Protein AF-A0A2G8SYB7-F1 (afdb_monomer)

Radius of gyration: 15.11 Å; Cα contacts (8 Å, |Δi|>4): 162; chains: 1; bounding box: 39×28×42 Å

Foldseek 3Di:
DDDPDPPPPDPFDDALVVQLVVQLVVLVCCCPPVHLCLQQQKKWWQFPVRDIDIDSHDDDDDPRTQDMDRSVVFPLSVVSNDPVPPDPPCPPVSSVSSSVSSVSNSVRRCVRHPVNVPGHNDGD

Solvent-accessible surface area (backbone atoms only — not comparable to full-atom values): 7239 Å² total; per-residue (Å²): 141,85,84,94,79,84,79,86,71,69,94,62,65,80,18,48,44,56,48,31,54,50,42,27,53,51,48,49,46,35,49,77,78,68,32,42,70,49,47,39,52,11,17,42,36,27,32,79,83,65,51,77,45,80,36,77,42,79,75,72,95,51,95,60,56,52,30,73,46,48,38,71,77,42,76,71,40,51,73,51,67,47,81,79,70,69,65,98,74,48,73,61,59,55,48,54,47,34,51,52,34,16,52,49,51,48,52,56,38,40,74,62,14,70,75,58,55,71,37,45,66,57,71,118

Secondary structure (DSSP, 8-state):
---SS------PPP-HHHHHHHHHHHHHHIIIII-HHHHHT-EEEEETT--EEEESS-----TTEEEEEEGGG-GGGGGGTSTT---TT-HHHHHHHHHHHHHHHHHHHHHH-HHHHTS-SS--

Structure (mmCIF, N/CA/C/O backbone):
data_AF-A0A2G8SYB7-F1
#
_entry.id   AF-A0A2G8SYB7-F1
#
loop_
_atom_site.group_PDB
_atom_site.id
_atom_site.type_symbol
_atom_site.label_atom_id
_atom_site.label_alt_id
_atom_site.label_comp_id
_atom_site.label_asym_id
_atom_site.label_entity_id
_atom_site.label_seq_id
_atom_site.pdbx_PDB_ins_code
_atom_site.Cartn_x
_atom_site.Cartn_y
_atom_site.Cartn_z
_atom_site.occupancy
_atom_site.B_iso_or_equiv
_atom_site.auth_seq_id
_atom_site.auth_comp_id
_atom_site.auth_asym_id
_atom_site.auth_atom_id
_atom_site.pdbx_PDB_model_num
ATOM 1 N N . MET A 1 1 ? 25.687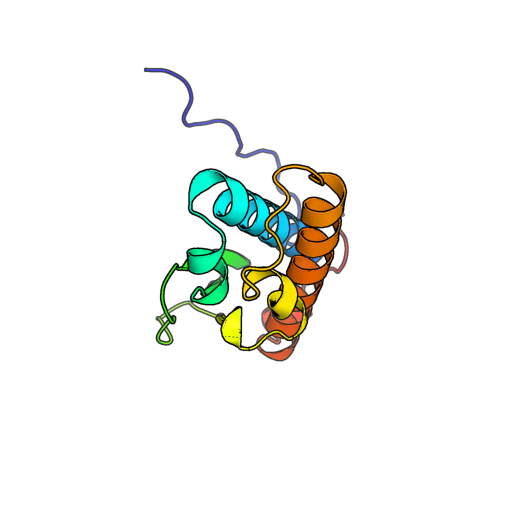 -10.830 21.595 1.00 35.91 1 MET A N 1
ATOM 2 C CA . MET A 1 1 ? 24.766 -10.769 20.437 1.00 35.91 1 MET A CA 1
ATOM 3 C C . MET A 1 1 ? 23.829 -9.589 20.660 1.00 35.91 1 MET A C 1
ATOM 5 O O . MET A 1 1 ? 22.913 -9.682 21.463 1.00 35.91 1 MET A O 1
ATOM 9 N N . LYS A 1 2 ? 24.188 -8.421 20.115 1.00 35.50 2 LYS A N 1
ATOM 10 C CA . LYS A 1 2 ? 23.605 -7.115 20.460 1.00 35.50 2 LYS A CA 1
ATOM 11 C C . LYS A 1 2 ? 22.506 -6.715 19.460 1.00 35.50 2 LYS A C 1
ATOM 13 O O . LYS A 1 2 ? 22.692 -6.889 18.263 1.00 35.50 2 LYS A O 1
ATOM 18 N N . LEU A 1 3 ? 21.457 -6.076 19.997 1.00 38.53 3 LEU A N 1
ATOM 19 C CA . LEU A 1 3 ? 20.606 -5.053 19.357 1.00 38.53 3 LEU A CA 1
ATOM 20 C C . LEU A 1 3 ? 19.460 -5.496 18.420 1.00 38.53 3 LEU A C 1
ATOM 22 O O . LEU A 1 3 ? 19.277 -4.929 17.351 1.00 38.53 3 LEU A O 1
ATOM 26 N N . LEU A 1 4 ? 18.590 -6.408 18.871 1.00 43.97 4 LEU A N 1
ATOM 27 C CA . LEU A 1 4 ? 17.253 -6.617 18.266 1.00 43.97 4 LEU A CA 1
ATOM 28 C C . LEU A 1 4 ? 16.095 -6.007 19.083 1.00 43.97 4 LEU A C 1
ATOM 30 O O . LEU A 1 4 ? 14.925 -6.237 18.793 1.00 43.97 4 LEU A O 1
ATOM 34 N N . GLN A 1 5 ? 16.401 -5.201 20.100 1.00 44.59 5 GLN A N 1
ATOM 35 C CA . GLN A 1 5 ? 15.419 -4.680 21.051 1.00 44.59 5 GLN A CA 1
ATOM 36 C C . GLN A 1 5 ? 15.689 -3.205 21.359 1.00 44.59 5 GLN A C 1
ATOM 38 O O . GLN A 1 5 ? 16.260 -2.936 22.403 1.00 44.59 5 GLN A O 1
ATOM 43 N N . GLN A 1 6 ? 15.337 -2.253 20.479 1.00 41.50 6 GLN A N 1
ATOM 44 C CA . GLN A 1 6 ? 15.155 -0.840 20.889 1.00 41.50 6 GLN A CA 1
ATOM 45 C C . GLN A 1 6 ? 14.598 0.106 19.808 1.00 41.50 6 GLN A C 1
ATOM 47 O O . GLN A 1 6 ? 15.047 1.234 19.654 1.00 41.50 6 GLN A O 1
ATOM 52 N N . LEU A 1 7 ? 13.533 -0.291 19.108 1.00 43.41 7 LEU A N 1
ATOM 53 C CA . LEU A 1 7 ? 12.635 0.692 18.478 1.00 43.41 7 LEU A CA 1
ATOM 54 C C . LEU A 1 7 ? 11.177 0.470 18.901 1.00 43.41 7 LEU A C 1
ATOM 56 O O . LEU A 1 7 ? 10.243 0.613 18.121 1.00 43.41 7 LEU A O 1
ATOM 60 N N . ILE A 1 8 ? 10.985 0.202 20.198 1.00 45.84 8 ILE A N 1
ATOM 61 C CA . ILE A 1 8 ? 9.761 0.579 20.922 1.00 45.84 8 ILE A CA 1
ATOM 62 C C . ILE A 1 8 ? 9.876 2.087 21.206 1.00 45.84 8 ILE A C 1
ATOM 64 O O . ILE A 1 8 ? 10.070 2.535 22.331 1.00 45.84 8 ILE A O 1
ATOM 68 N N . GLY A 1 9 ? 9.878 2.891 20.143 1.00 34.56 9 GLY A N 1
ATOM 6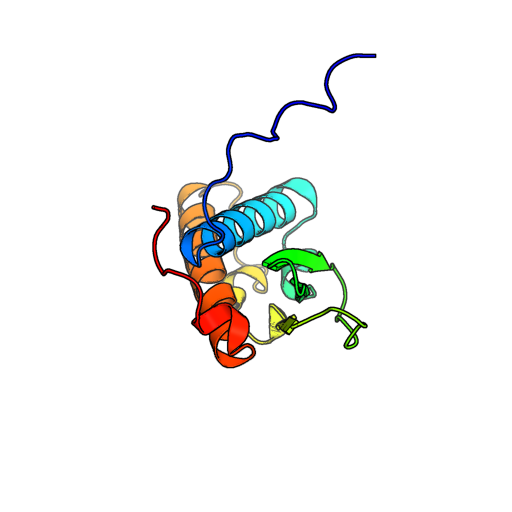9 C CA . GLY A 1 9 ? 9.982 4.340 20.233 1.00 34.56 9 GLY A CA 1
ATOM 70 C C . GLY A 1 9 ? 8.604 4.958 20.410 1.00 34.56 9 GLY A C 1
ATOM 71 O O . GLY A 1 9 ? 8.008 5.323 19.408 1.00 34.56 9 GLY A O 1
ATOM 72 N N . ARG A 1 10 ? 8.154 5.103 21.671 1.00 39.41 10 ARG A N 1
ATOM 73 C CA . ARG A 1 10 ? 6.969 5.870 22.128 1.00 39.41 10 ARG A CA 1
ATOM 74 C C . ARG A 1 10 ? 5.625 5.438 21.514 1.00 39.41 10 ARG A C 1
ATOM 76 O O . ARG A 1 10 ? 5.503 5.157 20.332 1.00 39.41 10 ARG A O 1
ATOM 83 N N . LYS A 1 11 ? 4.557 5.444 22.315 1.00 42.25 11 LYS A N 1
ATOM 84 C CA . LYS A 1 11 ? 3.174 5.381 21.814 1.00 42.25 11 LYS A CA 1
ATOM 85 C C . LYS A 1 11 ? 2.886 6.628 20.952 1.00 42.25 11 LYS A C 1
ATOM 87 O O . LYS A 1 11 ? 2.281 7.573 21.437 1.00 42.25 11 LYS A O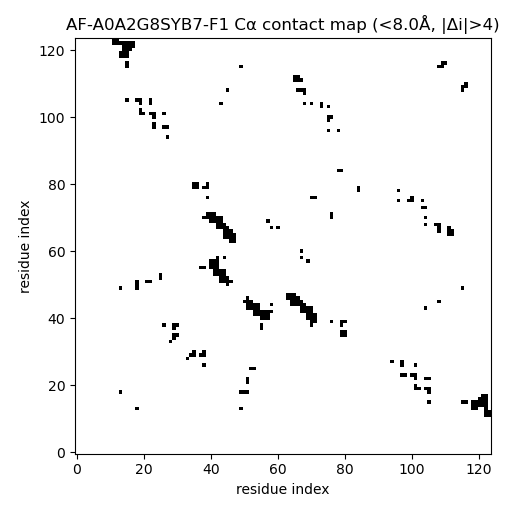 1
ATOM 92 N N . ARG A 1 12 ? 3.338 6.659 19.695 1.00 54.41 12 ARG A N 1
ATOM 93 C CA . ARG A 1 12 ? 2.710 7.483 18.656 1.00 54.41 12 ARG A CA 1
ATOM 94 C C . ARG A 1 12 ? 1.378 6.818 18.340 1.00 54.41 12 ARG A C 1
ATOM 96 O O . ARG A 1 12 ? 1.343 5.610 18.099 1.00 54.41 12 ARG A O 1
ATOM 103 N N . GLY A 1 13 ? 0.285 7.573 18.432 1.00 65.19 13 GLY A N 1
ATOM 104 C CA . GLY A 1 13 ? -1.035 7.078 18.054 1.00 65.19 13 GLY A CA 1
ATOM 105 C C . GLY A 1 13 ? -0.990 6.517 16.634 1.00 65.19 13 GLY A C 1
ATOM 106 O O . GLY A 1 13 ? -0.334 7.084 15.760 1.00 65.19 13 GLY A O 1
ATOM 107 N N . ILE A 1 14 ? -1.644 5.379 16.407 1.00 77.81 14 ILE A N 1
ATOM 108 C CA . ILE A 1 14 ? -1.759 4.815 15.063 1.00 77.81 14 ILE A CA 1
ATOM 109 C C . ILE A 1 14 ? -2.503 5.846 14.206 1.00 77.81 14 ILE A C 1
ATOM 111 O O . ILE A 1 14 ? -3.625 6.228 14.532 1.00 77.81 14 ILE A O 1
ATOM 115 N N . SER A 1 15 ? -1.869 6.308 13.133 1.00 84.56 15 SER A N 1
ATOM 116 C CA . SER A 1 15 ? -2.419 7.312 12.223 1.00 84.56 15 SER A CA 1
ATOM 117 C C . SER A 1 15 ? -2.295 6.860 10.774 1.00 84.56 15 SER A C 1
ATOM 119 O O . SER A 1 15 ? -1.484 5.991 10.429 1.00 84.56 15 SER A O 1
ATOM 121 N N . GLN A 1 16 ? -3.081 7.485 9.902 1.00 84.69 16 GLN A N 1
ATOM 122 C CA . GLN A 1 16 ? -3.006 7.240 8.465 1.00 84.69 16 GLN A CA 1
ATOM 123 C C . GLN A 1 16 ? -1.637 7.662 7.908 1.00 84.69 16 GLN A C 1
ATOM 125 O O . GLN A 1 16 ? -1.045 6.917 7.127 1.00 84.69 16 GLN A O 1
ATOM 130 N N . ALA A 1 17 ? -1.078 8.785 8.376 1.00 85.44 17 ALA A N 1
ATOM 131 C CA . ALA A 1 17 ? 0.283 9.211 8.043 1.00 85.44 17 ALA A CA 1
ATOM 132 C C . ALA A 1 17 ? 1.353 8.188 8.472 1.00 85.44 17 ALA A C 1
ATOM 134 O O . ALA A 1 17 ? 2.310 7.935 7.736 1.00 85.44 17 ALA A O 1
ATOM 135 N N . GLY A 1 18 ? 1.189 7.549 9.635 1.00 85.50 18 GLY A N 1
ATOM 136 C CA . GLY A 1 18 ? 2.078 6.483 10.100 1.00 85.50 18 GLY A CA 1
ATOM 137 C C . GLY A 1 18 ? 2.079 5.277 9.157 1.00 85.50 18 GLY A C 1
ATOM 138 O O . GLY A 1 18 ? 3.144 4.783 8.775 1.00 85.50 18 GLY A O 1
ATOM 139 N N . VAL A 1 19 ? 0.892 4.853 8.711 1.00 84.94 19 VAL A N 1
ATOM 140 C CA . VAL A 1 19 ? 0.740 3.768 7.728 1.00 84.94 19 VAL A CA 1
ATOM 141 C C . VAL A 1 19 ? 1.298 4.166 6.358 1.00 84.94 19 VAL A C 1
ATOM 143 O O . VAL A 1 19 ? 1.988 3.355 5.744 1.00 84.94 19 VAL A O 1
ATOM 146 N N . ALA A 1 20 ? 1.100 5.410 5.911 1.00 84.12 20 ALA A N 1
ATOM 147 C CA . ALA A 1 20 ? 1.662 5.926 4.659 1.00 84.12 20 ALA A CA 1
ATOM 148 C C . ALA A 1 20 ? 3.195 5.883 4.644 1.00 84.12 20 ALA A C 1
ATOM 150 O O . ALA A 1 20 ? 3.800 5.345 3.715 1.00 84.12 20 ALA A O 1
ATOM 151 N N . ARG A 1 21 ? 3.839 6.365 5.714 1.00 84.69 21 ARG A N 1
ATOM 152 C CA . ARG A 1 21 ? 5.304 6.297 5.849 1.00 84.69 21 ARG A CA 1
ATOM 153 C C . ARG A 1 21 ? 5.798 4.857 5.880 1.00 84.69 21 ARG A C 1
ATOM 155 O O . ARG A 1 21 ? 6.831 4.549 5.287 1.00 84.69 21 ARG A O 1
ATOM 162 N N . ARG A 1 22 ? 5.057 3.954 6.535 1.00 85.56 22 ARG A N 1
ATOM 163 C CA . ARG A 1 22 ? 5.397 2.528 6.529 1.00 85.56 22 ARG A CA 1
ATOM 164 C C . ARG A 1 22 ? 5.270 1.926 5.130 1.00 85.56 22 ARG A C 1
ATOM 166 O O . ARG A 1 22 ? 6.161 1.175 4.744 1.00 85.56 22 ARG A O 1
ATOM 173 N N . ALA A 1 23 ? 4.225 2.267 4.376 1.00 84.88 23 ALA A N 1
ATOM 174 C CA . ALA A 1 23 ? 4.054 1.838 2.988 1.00 84.88 23 ALA A CA 1
ATOM 175 C C . ALA A 1 23 ? 5.236 2.293 2.129 1.00 84.88 23 ALA A C 1
ATOM 177 O O . ALA A 1 23 ? 5.861 1.466 1.472 1.00 84.88 23 ALA A O 1
ATOM 178 N N . GLN A 1 24 ? 5.610 3.571 2.217 1.00 86.00 24 GLN A N 1
ATOM 179 C CA . GLN A 1 24 ? 6.744 4.126 1.479 1.00 86.00 24 GLN A CA 1
ATOM 180 C C . GLN A 1 24 ? 8.065 3.421 1.820 1.00 86.00 24 GLN A C 1
ATOM 182 O O . GLN A 1 24 ? 8.810 3.051 0.915 1.00 86.00 24 GLN A O 1
ATOM 187 N N . ALA A 1 25 ? 8.341 3.183 3.107 1.00 84.25 25 ALA A N 1
ATOM 188 C CA . ALA A 1 25 ? 9.549 2.477 3.537 1.00 84.25 25 ALA A CA 1
ATOM 189 C C . ALA A 1 25 ? 9.611 1.043 2.986 1.00 84.25 25 ALA A C 1
ATOM 191 O O . ALA A 1 25 ? 10.672 0.585 2.568 1.00 84.25 25 ALA A O 1
ATOM 192 N N . VAL A 1 26 ? 8.475 0.341 2.956 1.00 82.69 26 VAL A N 1
ATOM 193 C CA . VAL A 1 26 ? 8.394 -1.013 2.396 1.00 82.69 26 VAL A CA 1
ATOM 194 C C . VAL A 1 26 ? 8.555 -0.995 0.875 1.00 82.69 26 VAL A C 1
ATOM 196 O O . VAL A 1 26 ? 9.289 -1.823 0.350 1.00 82.69 26 VAL A O 1
ATOM 199 N N . ILE A 1 27 ? 7.940 -0.039 0.172 1.00 82.12 27 ILE A N 1
ATOM 200 C CA . ILE A 1 27 ? 8.104 0.127 -1.281 1.00 82.12 27 ILE A CA 1
ATOM 201 C C . ILE A 1 27 ? 9.578 0.362 -1.629 1.00 82.12 27 ILE A C 1
ATOM 203 O O . ILE A 1 27 ? 10.110 -0.337 -2.485 1.00 82.12 27 ILE A O 1
ATOM 207 N N . HIS A 1 28 ? 10.259 1.276 -0.927 1.00 80.44 28 HIS A N 1
ATOM 208 C CA . HIS A 1 28 ? 11.697 1.494 -1.110 1.00 80.44 28 HIS A CA 1
ATOM 209 C C . HIS A 1 28 ? 12.495 0.206 -0.895 1.00 80.44 28 HIS A C 1
ATOM 211 O O . HIS A 1 28 ? 13.274 -0.170 -1.764 1.00 80.44 28 HIS A O 1
ATOM 217 N N . HIS A 1 29 ? 12.281 -0.481 0.230 1.00 78.50 29 HIS A N 1
ATOM 218 C CA . HIS A 1 29 ? 12.994 -1.720 0.544 1.00 78.50 29 HIS A CA 1
ATOM 219 C C . HIS A 1 29 ? 12.806 -2.777 -0.552 1.00 78.50 29 HIS A C 1
ATOM 221 O O . HIS A 1 29 ? 13.772 -3.358 -1.025 1.00 78.50 29 HIS A O 1
ATOM 227 N N . VAL A 1 30 ? 11.579 -2.982 -1.036 1.00 73.75 30 VAL A N 1
ATOM 228 C CA . VAL A 1 30 ? 11.317 -3.957 -2.105 1.00 73.75 30 VAL A CA 1
ATOM 229 C C . VAL A 1 30 ? 11.986 -3.541 -3.421 1.00 73.75 30 VAL A C 1
ATOM 231 O O . VAL A 1 30 ? 12.553 -4.392 -4.101 1.00 73.75 30 VAL A O 1
ATOM 234 N N . ILE A 1 31 ? 11.975 -2.251 -3.775 1.00 73.62 31 ILE A N 1
ATOM 235 C CA . ILE A 1 31 ? 12.624 -1.758 -5.001 1.00 73.62 31 ILE A CA 1
ATOM 236 C C . ILE A 1 31 ? 14.141 -1.976 -4.963 1.00 73.62 31 ILE A C 1
ATOM 238 O O . ILE A 1 31 ? 14.694 -2.429 -5.965 1.00 73.62 31 ILE A O 1
ATOM 242 N N . PHE A 1 32 ? 14.795 -1.648 -3.844 1.00 70.31 32 PHE A N 1
ATOM 243 C CA . PHE A 1 32 ? 16.256 -1.671 -3.728 1.00 70.31 32 PHE A CA 1
ATOM 244 C C . PHE A 1 32 ? 16.823 -3.047 -3.351 1.00 70.31 32 PHE A C 1
ATOM 246 O O . PHE A 1 32 ? 17.878 -3.404 -3.865 1.00 70.31 32 PHE A O 1
ATOM 253 N N . ASP A 1 33 ? 16.124 -3.831 -2.524 1.00 69.38 33 ASP A N 1
ATOM 254 C CA . ASP A 1 33 ? 16.664 -5.075 -1.953 1.00 69.38 33 ASP A CA 1
ATOM 255 C C . ASP A 1 33 ? 16.074 -6.357 -2.572 1.00 69.38 33 ASP A C 1
ATOM 257 O O . ASP A 1 33 ? 16.692 -7.416 -2.491 1.00 69.38 33 ASP A O 1
ATOM 261 N N . VAL A 1 34 ? 14.889 -6.295 -3.200 1.00 67.38 34 VAL A N 1
ATOM 262 C CA . VAL A 1 34 ? 14.183 -7.484 -3.742 1.00 67.38 34 VAL A CA 1
ATOM 263 C C . VAL A 1 34 ? 13.999 -7.424 -5.263 1.00 67.38 34 VAL A C 1
ATOM 265 O O . VAL A 1 34 ? 13.913 -8.457 -5.927 1.00 67.38 34 VAL A O 1
ATOM 268 N N . GLY A 1 35 ? 13.942 -6.222 -5.832 1.00 68.88 35 GLY A N 1
ATOM 269 C CA . GLY A 1 35 ? 13.754 -5.991 -7.258 1.00 68.88 35 GLY A CA 1
ATOM 270 C C . GLY A 1 35 ? 12.323 -5.592 -7.631 1.00 68.88 35 GLY A C 1
ATOM 271 O O . GLY A 1 35 ? 11.328 -6.010 -7.036 1.00 68.88 35 GLY A O 1
ATOM 272 N N . ARG A 1 36 ? 12.222 -4.759 -8.670 1.00 68.81 36 ARG A N 1
ATOM 273 C CA . ARG A 1 36 ? 10.990 -4.058 -9.076 1.00 68.81 36 ARG A CA 1
ATOM 274 C C . ARG A 1 36 ? 9.882 -4.982 -9.574 1.00 68.81 36 ARG A C 1
ATOM 276 O O . ARG A 1 36 ? 8.717 -4.757 -9.261 1.00 68.81 36 ARG A O 1
ATOM 283 N N . SER A 1 37 ? 10.239 -6.058 -10.267 1.00 67.31 37 SER A N 1
ATOM 284 C CA . SER A 1 37 ? 9.277 -7.043 -10.775 1.00 6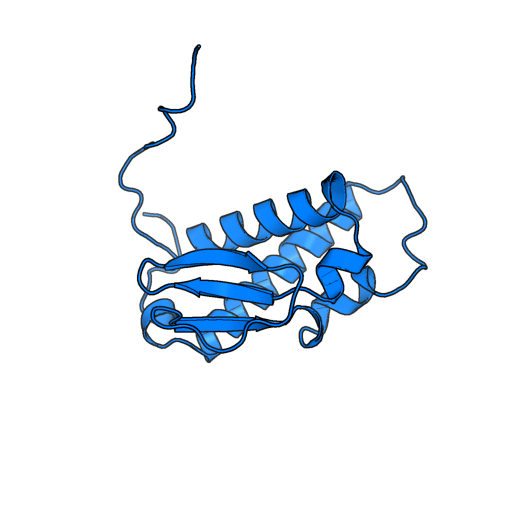7.31 37 SER A CA 1
ATOM 285 C C . SER A 1 37 ? 8.507 -7.732 -9.640 1.00 67.31 37 SER A C 1
ATOM 287 O O . SER A 1 37 ? 7.313 -8.002 -9.765 1.00 67.31 37 SER A O 1
ATOM 289 N N . SER A 1 38 ? 9.165 -7.938 -8.495 1.00 70.31 38 SER A N 1
ATOM 290 C CA . SER A 1 38 ? 8.558 -8.507 -7.287 1.00 70.31 38 SER A CA 1
ATOM 291 C C . SER A 1 38 ? 7.552 -7.553 -6.637 1.00 70.31 38 SER A C 1
ATOM 293 O O . SER A 1 38 ? 6.587 -8.006 -6.024 1.00 70.31 38 SER A O 1
ATOM 295 N N . LEU A 1 39 ? 7.739 -6.236 -6.797 1.00 73.94 39 LEU A N 1
ATOM 296 C CA . LEU A 1 39 ? 6.805 -5.222 -6.307 1.00 73.94 39 LEU A CA 1
ATOM 297 C C . LEU A 1 39 ? 5.470 -5.308 -7.060 1.00 73.94 39 LEU A C 1
ATOM 299 O O . LEU A 1 39 ? 4.422 -5.422 -6.434 1.00 73.94 39 LEU A O 1
ATOM 303 N N . ALA A 1 40 ? 5.494 -5.320 -8.394 1.00 71.94 40 ALA A N 1
ATOM 304 C CA . ALA A 1 40 ? 4.278 -5.315 -9.213 1.00 71.94 40 ALA A CA 1
ATOM 305 C C . ALA A 1 40 ? 3.358 -6.528 -8.968 1.00 71.94 40 ALA A C 1
ATOM 307 O O . ALA A 1 40 ? 2.132 -6.407 -9.024 1.00 71.94 40 ALA A O 1
ATOM 308 N N . GLY A 1 41 ? 3.942 -7.691 -8.663 1.00 78.25 41 GLY A N 1
ATOM 309 C CA . GLY A 1 41 ? 3.200 -8.910 -8.327 1.00 78.25 41 GLY A CA 1
ATOM 310 C C . GLY A 1 41 ? 2.675 -8.964 -6.887 1.00 78.25 41 GLY A C 1
ATOM 311 O O . GLY A 1 41 ? 1.869 -9.839 -6.564 1.00 78.25 41 GLY A O 1
ATOM 312 N N . GLY A 1 42 ? 3.119 -8.050 -6.024 1.00 83.75 42 GLY A N 1
ATOM 313 C CA . GLY A 1 42 ? 2.880 -8.119 -4.592 1.00 83.75 42 GLY A CA 1
ATOM 314 C C . GLY A 1 42 ? 1.592 -7.460 -4.107 1.00 83.75 42 GLY A C 1
ATOM 315 O O . GLY A 1 42 ? 0.902 -6.717 -4.811 1.00 83.75 42 GLY A O 1
ATOM 316 N N . THR A 1 43 ? 1.276 -7.743 -2.847 1.00 87.38 43 THR A N 1
ATOM 317 C CA . THR A 1 43 ? 0.072 -7.280 -2.159 1.00 87.38 43 THR A CA 1
ATOM 318 C C . THR A 1 43 ? 0.443 -6.620 -0.840 1.00 87.38 43 THR A C 1
ATOM 320 O O . THR A 1 43 ? 1.140 -7.210 -0.011 1.00 87.38 43 THR A O 1
ATOM 323 N N . PHE A 1 44 ? -0.068 -5.413 -0.615 1.00 88.44 44 PHE A N 1
ATOM 324 C CA . PHE A 1 44 ? -0.077 -4.788 0.699 1.00 88.44 44 PHE A CA 1
ATOM 325 C C . PHE A 1 44 ? -1.241 -5.314 1.523 1.00 88.44 44 PHE A C 1
ATOM 327 O O . PHE A 1 44 ? -2.371 -5.375 1.053 1.00 88.44 44 PHE A O 1
ATOM 334 N N . VAL A 1 45 ? -0.960 -5.677 2.767 1.00 89.12 45 VAL A N 1
ATOM 335 C CA . VAL A 1 45 ? -1.920 -6.238 3.712 1.00 89.12 45 VAL A CA 1
ATOM 336 C C . VAL A 1 45 ? -1.909 -5.404 4.980 1.00 89.12 45 VAL A C 1
ATOM 338 O O . VAL A 1 45 ? -0.846 -5.148 5.548 1.00 89.12 45 VAL A O 1
ATOM 341 N N . LEU A 1 46 ? -3.096 -5.015 5.437 1.00 89.50 46 LEU A N 1
ATOM 342 C CA . LEU A 1 46 ? -3.302 -4.319 6.698 1.00 89.50 46 LEU A CA 1
ATOM 343 C C . LEU A 1 46 ? -4.052 -5.238 7.663 1.00 89.50 46 LEU A C 1
ATOM 345 O O . LEU A 1 46 ? -5.131 -5.741 7.338 1.00 89.50 46 LEU A O 1
ATOM 349 N N . ASP A 1 47 ? -3.479 -5.473 8.843 1.00 89.19 47 ASP A N 1
ATOM 350 C CA . ASP A 1 47 ? -4.116 -6.272 9.895 1.00 89.19 47 ASP A CA 1
ATOM 351 C C . ASP A 1 47 ? -4.961 -5.424 10.864 1.00 89.19 47 ASP A C 1
ATOM 353 O O . ASP A 1 47 ? -4.942 -4.193 10.828 1.00 89.19 47 ASP A O 1
ATOM 357 N N . LYS A 1 48 ? -5.723 -6.088 11.743 1.00 86.00 48 LYS A N 1
ATOM 358 C CA . LYS A 1 48 ? -6.557 -5.444 12.781 1.00 86.00 48 LYS A CA 1
ATOM 359 C C . LYS A 1 48 ? -5.768 -4.564 13.759 1.00 86.00 48 LYS A C 1
ATOM 361 O O . LYS A 1 48 ? -6.363 -3.723 14.421 1.00 86.00 48 LYS A O 1
ATOM 366 N N . ALA A 1 49 ? -4.452 -4.750 13.858 1.00 86.25 49 ALA A N 1
ATOM 367 C CA . ALA A 1 49 ? -3.563 -3.900 14.646 1.00 86.25 49 ALA A CA 1
ATOM 368 C C . ALA A 1 49 ? -2.954 -2.760 13.805 1.00 86.25 49 ALA A C 1
ATOM 370 O O . ALA A 1 49 ? -1.996 -2.122 14.240 1.00 86.25 49 ALA A O 1
ATOM 371 N N . PHE A 1 50 ? -3.485 -2.527 12.598 1.00 84.81 50 PHE A N 1
ATOM 372 C C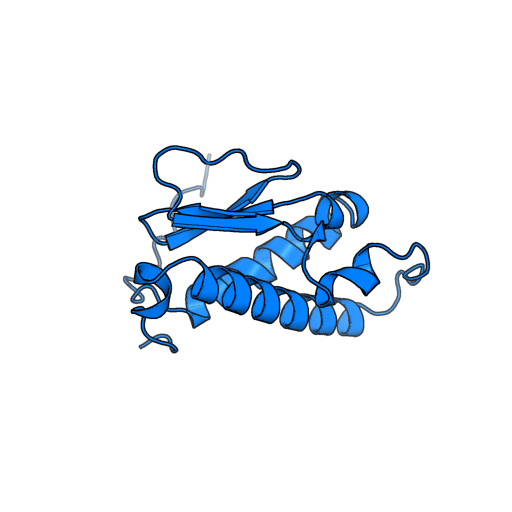A . PHE A 1 50 ? -3.016 -1.556 11.612 1.00 84.81 50 PHE A CA 1
ATOM 373 C C . PHE A 1 50 ? -1.550 -1.734 11.212 1.00 84.81 50 PHE A C 1
ATOM 375 O O . PHE A 1 50 ? -0.875 -0.785 10.807 1.00 84.81 50 PHE A O 1
ATOM 382 N N . ARG A 1 51 ? -1.033 -2.963 11.297 1.00 85.50 51 ARG A N 1
ATOM 383 C CA . ARG A 1 51 ? 0.321 -3.265 10.842 1.00 85.50 51 ARG A CA 1
ATOM 384 C C . ARG A 1 51 ? 0.275 -3.548 9.353 1.00 85.50 51 ARG A C 1
ATOM 386 O O . ARG A 1 51 ? -0.356 -4.507 8.907 1.00 85.50 51 ARG A O 1
ATOM 393 N N . LEU A 1 52 ? 0.978 -2.712 8.601 1.00 85.56 52 LEU A N 1
ATOM 394 C CA . LEU A 1 52 ? 1.133 -2.876 7.167 1.00 85.56 52 LEU A CA 1
ATOM 395 C C . LEU A 1 52 ? 2.249 -3.880 6.859 1.00 85.56 52 LEU A C 1
ATOM 397 O O . LEU A 1 52 ? 3.372 -3.750 7.358 1.00 85.56 52 LEU A O 1
ATOM 401 N N . ARG A 1 53 ? 1.944 -4.863 6.014 1.00 85.94 53 ARG A N 1
ATOM 402 C CA . ARG A 1 53 ? 2.883 -5.877 5.521 1.00 85.94 53 ARG A CA 1
ATOM 403 C C . ARG A 1 53 ? 2.820 -5.944 4.004 1.00 85.94 53 ARG A C 1
ATOM 405 O O . ARG A 1 53 ? 1.773 -5.685 3.421 1.00 85.94 53 ARG A O 1
ATOM 412 N N . PHE A 1 54 ? 3.928 -6.322 3.387 1.00 83.88 54 PHE A N 1
ATOM 413 C CA . PHE A 1 54 ? 3.987 -6.629 1.966 1.00 83.88 54 PHE A CA 1
ATOM 414 C C . PHE A 1 54 ? 4.190 -8.128 1.787 1.00 83.88 54 PHE A C 1
ATOM 416 O O . PHE A 1 54 ? 4.996 -8.736 2.493 1.00 83.88 54 PHE A O 1
ATOM 423 N N . LEU A 1 55 ? 3.437 -8.714 0.866 1.00 83.75 55 LEU A N 1
ATOM 424 C CA . LEU A 1 55 ? 3.573 -10.100 0.447 1.00 83.75 55 LEU A CA 1
ATOM 425 C C . LEU A 1 55 ? 3.930 -10.101 -1.036 1.00 83.75 55 LEU A C 1
ATOM 427 O O . LEU A 1 55 ? 3.199 -9.518 -1.829 1.00 83.75 55 LEU A O 1
ATOM 431 N N . SER A 1 56 ? 4.991 -10.805 -1.427 1.00 74.88 56 SER A N 1
ATOM 432 C CA . SER A 1 56 ? 5.401 -10.949 -2.837 1.00 74.88 56 SER A CA 1
ATOM 433 C C . SER A 1 56 ? 4.455 -11.831 -3.672 1.00 74.88 56 SER A C 1
ATOM 435 O O . SER A 1 56 ? 4.792 -12.240 -4.776 1.00 74.88 56 SER A O 1
ATOM 437 N N . VAL A 1 57 ? 3.284 -12.167 -3.131 1.00 74.94 57 VAL A N 1
ATOM 438 C CA . VAL A 1 57 ? 2.255 -13.015 -3.738 1.00 74.94 57 VAL A CA 1
ATOM 439 C C . VAL A 1 57 ? 0.883 -12.383 -3.525 1.00 74.94 57 VAL A C 1
ATOM 441 O O . VAL A 1 57 ? 0.706 -11.512 -2.666 1.00 74.94 57 VAL A O 1
ATOM 444 N N . THR A 1 58 ? -0.118 -12.853 -4.266 1.00 70.81 58 THR A N 1
ATOM 445 C CA . THR A 1 58 ? -1.512 -12.473 -4.025 1.00 70.81 58 THR A CA 1
ATOM 446 C C . THR A 1 58 ? -1.956 -12.946 -2.642 1.00 70.81 58 THR A C 1
ATOM 448 O O . THR A 1 58 ? -1.875 -14.131 -2.310 1.00 70.81 58 THR A O 1
ATOM 451 N N . ALA A 1 59 ? -2.434 -12.018 -1.813 1.00 66.19 59 ALA A N 1
ATOM 452 C CA . ALA A 1 59 ? -2.971 -12.365 -0.505 1.00 66.19 59 ALA A CA 1
ATOM 453 C C . ALA A 1 59 ? -4.375 -12.970 -0.658 1.00 66.19 59 ALA A C 1
ATOM 455 O O . ALA A 1 59 ? -5.318 -12.283 -1.042 1.00 66.19 59 ALA A O 1
ATOM 456 N N . ARG A 1 60 ? -4.547 -14.249 -0.308 1.00 69.69 60 ARG A N 1
ATOM 457 C CA . ARG A 1 60 ? -5.884 -14.786 -0.008 1.00 69.69 60 ARG A CA 1
ATOM 458 C C . ARG A 1 60 ? -6.330 -14.189 1.326 1.00 69.69 60 ARG A C 1
ATOM 460 O O . ARG A 1 60 ? -5.513 -14.138 2.243 1.00 69.69 60 ARG A O 1
ATOM 467 N N . GLN A 1 61 ? -7.580 -13.733 1.438 1.00 67.12 61 GLN A N 1
ATOM 468 C CA . GLN A 1 61 ? -8.123 -13.167 2.681 1.00 67.12 61 GLN A CA 1
ATOM 469 C C . GLN A 1 61 ? -7.781 -14.074 3.875 1.00 67.12 61 GLN A C 1
ATOM 471 O O . GLN A 1 61 ? -8.186 -15.236 3.912 1.00 67.12 61 GLN A O 1
ATOM 476 N N . ARG A 1 62 ? -6.967 -13.567 4.813 1.00 68.56 62 ARG A N 1
ATOM 477 C CA . ARG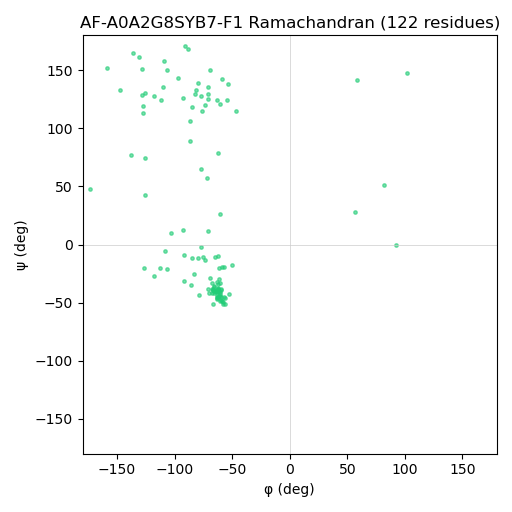 A 1 62 ? -6.529 -14.300 6.011 1.00 68.56 62 ARG A CA 1
ATOM 478 C C . ARG A 1 62 ? -7.235 -13.762 7.248 1.00 68.56 62 ARG A C 1
ATOM 480 O O . ARG A 1 62 ? -7.535 -12.573 7.342 1.00 68.56 62 ARG A O 1
ATOM 487 N N . HIS A 1 63 ? -7.439 -14.638 8.229 1.00 69.62 63 HIS A N 1
ATOM 488 C CA . HIS A 1 63 ? -8.010 -14.271 9.521 1.00 69.62 63 HIS A CA 1
ATOM 489 C C . HIS A 1 63 ? -7.197 -13.125 10.156 1.00 69.62 63 HIS A C 1
ATOM 491 O O . HIS A 1 63 ? -5.981 -13.232 10.306 1.00 69.62 63 HIS A O 1
ATOM 497 N N . GLY A 1 64 ? -7.859 -12.015 10.499 1.00 78.31 64 GLY A N 1
ATOM 498 C CA . GLY A 1 64 ? -7.208 -10.840 11.099 1.00 78.31 64 GLY A CA 1
ATOM 499 C C . GLY A 1 64 ? -6.735 -9.760 10.117 1.00 78.31 64 GLY A C 1
ATOM 500 O O . GLY A 1 64 ? -6.235 -8.731 10.569 1.00 78.31 64 GLY A O 1
ATOM 501 N N . MET A 1 65 ? -6.926 -9.950 8.810 1.00 84.44 65 MET A N 1
ATOM 502 C CA . MET A 1 65 ? -6.760 -8.903 7.802 1.00 84.44 65 MET A CA 1
ATOM 503 C C . MET A 1 65 ? -7.999 -8.000 7.755 1.00 84.44 65 MET A C 1
ATOM 505 O O . MET A 1 65 ? -9.119 -8.496 7.843 1.00 84.44 65 MET A O 1
ATOM 509 N N . ILE A 1 66 ? -7.800 -6.687 7.632 1.00 87.75 66 ILE A N 1
ATOM 510 C CA . ILE A 1 66 ? -8.892 -5.706 7.489 1.00 87.75 66 ILE A CA 1
ATOM 511 C C . ILE A 1 66 ? -8.919 -5.040 6.115 1.00 87.75 66 ILE A C 1
ATOM 513 O O . ILE A 1 66 ? -9.944 -4.483 5.745 1.00 87.75 66 ILE A O 1
ATOM 517 N N . ALA A 1 67 ? -7.806 -5.068 5.378 1.00 87.38 67 ALA A N 1
ATOM 518 C CA . ALA A 1 67 ? -7.724 -4.590 4.003 1.00 87.38 67 ALA A CA 1
ATOM 519 C C . ALA A 1 67 ? -6.522 -5.221 3.286 1.00 87.38 67 ALA A C 1
ATOM 521 O O . ALA A 1 67 ? -5.514 -5.559 3.918 1.00 87.38 67 ALA A O 1
ATOM 522 N N . SER A 1 68 ? -6.625 -5.357 1.966 1.00 90.44 68 SER A N 1
ATOM 523 C CA . SER A 1 68 ? -5.541 -5.822 1.104 1.00 90.44 68 SER A CA 1
ATOM 524 C C . SER A 1 68 ? -5.595 -5.175 -0.268 1.00 90.44 68 SER A C 1
ATOM 526 O O . SER A 1 68 ? -6.632 -5.193 -0.926 1.00 90.44 68 SER A O 1
ATOM 528 N N . VAL A 1 69 ? -4.456 -4.689 -0.742 1.00 88.94 69 VAL A N 1
ATOM 529 C CA . VAL A 1 69 ? -4.354 -4.010 -2.031 1.00 88.94 69 VAL A CA 1
ATOM 530 C C . VAL A 1 69 ? -3.247 -4.656 -2.838 1.00 88.94 69 VAL A C 1
ATOM 532 O O . VAL A 1 69 ? -2.087 -4.669 -2.419 1.00 88.94 69 VAL A O 1
ATOM 535 N N . ARG A 1 70 ? -3.600 -5.206 -3.998 1.00 88.00 70 ARG A N 1
ATOM 536 C CA . ARG A 1 70 ? -2.619 -5.703 -4.956 1.00 88.00 70 ARG A CA 1
ATOM 537 C C . ARG A 1 70 ? -2.024 -4.508 -5.688 1.00 88.00 70 ARG A C 1
ATOM 539 O O . ARG A 1 70 ? -2.759 -3.699 -6.244 1.00 88.00 70 ARG A O 1
ATOM 546 N N . LEU A 1 71 ? -0.698 -4.402 -5.724 1.00 84.81 71 LEU A N 1
ATOM 547 C CA . LEU A 1 71 ? -0.041 -3.312 -6.454 1.00 84.81 71 LEU A CA 1
ATOM 548 C C . LEU A 1 71 ? -0.348 -3.390 -7.953 1.00 84.81 71 LEU A C 1
ATOM 550 O O . LEU A 1 71 ? -0.551 -2.363 -8.588 1.00 84.81 71 LEU A O 1
ATOM 554 N N . GLY A 1 72 ? -0.517 -4.611 -8.467 1.00 83.00 72 GLY A N 1
ATOM 555 C CA . GLY A 1 72 ? -1.068 -4.949 -9.782 1.00 83.00 72 GLY A CA 1
ATOM 556 C C . GLY A 1 72 ? -2.408 -4.284 -10.163 1.00 83.00 72 GLY A C 1
ATOM 557 O O . GLY A 1 72 ? -2.711 -4.180 -11.353 1.00 83.00 72 GLY A O 1
ATOM 558 N N . ASP A 1 73 ? -3.162 -3.751 -9.205 1.00 85.31 73 ASP A N 1
ATOM 559 C CA . ASP A 1 73 ? -4.465 -3.126 -9.468 1.00 85.31 73 ASP A CA 1
ATOM 560 C C . ASP A 1 73 ? -4.415 -1.591 -9.311 1.00 85.31 73 ASP A C 1
ATOM 562 O O . ASP A 1 73 ? -5.372 -0.896 -9.634 1.00 85.31 73 ASP A O 1
ATOM 566 N N . ILE A 1 74 ? -3.280 -1.042 -8.855 1.00 88.06 74 ILE A N 1
ATOM 567 C CA . ILE A 1 74 ? -3.076 0.399 -8.666 1.00 88.06 74 ILE A CA 1
ATOM 568 C C . ILE A 1 74 ? -2.449 1.004 -9.927 1.00 88.06 74 ILE A C 1
ATOM 570 O O . ILE A 1 74 ? -1.371 0.573 -10.345 1.00 88.06 74 ILE A O 1
ATOM 574 N N . ALA A 1 75 ? -3.062 2.043 -10.499 1.00 84.88 75 ALA A N 1
ATOM 575 C CA . ALA A 1 75 ? -2.551 2.729 -11.692 1.00 84.88 75 ALA A CA 1
ATOM 576 C C . ALA A 1 75 ? -1.145 3.319 -11.473 1.00 84.88 75 ALA A C 1
ATOM 578 O O . ALA A 1 75 ? -0.266 3.186 -12.321 1.00 84.88 75 ALA A O 1
ATOM 579 N N . GLU A 1 76 ? -0.891 3.871 -10.285 1.00 85.31 76 GLU A N 1
ATOM 580 C CA . GLU A 1 76 ? 0.394 4.435 -9.856 1.00 85.31 76 GLU A CA 1
ATOM 581 C C . GLU A 1 76 ? 1.536 3.401 -9.803 1.00 85.31 76 GLU A C 1
ATOM 583 O O . GLU A 1 76 ? 2.701 3.765 -9.655 1.00 85.31 76 GLU A O 1
ATOM 588 N N . SER A 1 77 ? 1.233 2.105 -9.940 1.00 82.88 77 SER A N 1
ATOM 589 C CA . SER A 1 77 ? 2.256 1.061 -10.051 1.00 82.88 77 SER A CA 1
ATOM 590 C C . SER A 1 77 ? 2.777 0.851 -11.480 1.00 82.88 77 SER A C 1
ATOM 592 O O . SER A 1 77 ? 3.776 0.152 -11.651 1.00 82.88 77 SER A O 1
ATOM 594 N N . ALA A 1 78 ? 2.132 1.426 -12.504 1.00 80.31 78 ALA A N 1
ATOM 595 C CA . ALA A 1 78 ? 2.500 1.237 -13.910 1.00 80.31 78 ALA A CA 1
ATOM 596 C C . ALA A 1 78 ? 3.988 1.531 -14.211 1.00 80.31 78 ALA A C 1
ATOM 598 O O . ALA A 1 78 ? 4.624 0.688 -14.847 1.00 80.31 78 ALA A O 1
ATOM 599 N N . PRO A 1 79 ? 4.611 2.603 -13.671 1.00 76.31 79 PRO A N 1
ATOM 600 C CA . PRO A 1 79 ? 6.037 2.876 -13.887 1.00 76.31 79 PRO A CA 1
ATOM 601 C C . PRO A 1 79 ? 6.977 1.777 -13.370 1.00 76.31 79 PRO A C 1
ATOM 603 O O . PRO A 1 79 ? 8.123 1.692 -13.799 1.00 76.31 79 PRO A O 1
ATOM 606 N N . PHE A 1 80 ? 6.511 0.931 -12.446 1.00 73.31 80 PHE A N 1
ATOM 607 C CA . PHE A 1 80 ? 7.286 -0.176 -11.881 1.00 73.31 80 PHE A CA 1
ATOM 608 C C . PHE A 1 80 ? 7.101 -1.497 -12.642 1.00 73.31 80 PHE A C 1
ATOM 610 O O . PHE A 1 80 ? 7.811 -2.460 -12.351 1.00 73.31 80 PHE A O 1
ATOM 617 N N . ARG A 1 81 ? 6.153 -1.558 -13.588 1.00 71.38 81 ARG A N 1
ATOM 618 C CA . ARG A 1 81 ? 5.927 -2.712 -14.478 1.00 71.38 81 ARG A CA 1
ATOM 619 C C . ARG A 1 81 ? 6.696 -2.589 -15.782 1.00 71.38 81 ARG A C 1
ATOM 621 O O . ARG A 1 81 ? 7.096 -3.600 -16.348 1.00 71.38 81 ARG A O 1
ATOM 628 N N . GLU A 1 82 ? 6.893 -1.357 -16.235 1.00 67.19 82 GLU A N 1
ATOM 629 C CA . GLU A 1 82 ? 7.590 -1.081 -17.479 1.00 67.19 82 GLU A CA 1
ATOM 630 C C . GLU A 1 82 ? 9.095 -1.384 -17.345 1.00 67.19 82 GLU A C 1
ATOM 632 O O . GLU A 1 82 ? 9.760 -0.858 -16.443 1.00 67.19 82 GLU A O 1
ATOM 637 N N . PRO A 1 83 ? 9.685 -2.165 -18.270 1.00 57.03 83 PRO A N 1
ATOM 638 C CA . PRO A 1 83 ? 11.130 -2.416 -18.301 1.00 57.03 83 PRO A CA 1
ATOM 639 C C . PRO A 1 83 ? 11.955 -1.142 -18.583 1.00 57.03 83 PRO A C 1
ATOM 641 O O . PRO A 1 83 ? 13.180 -1.143 -18.428 1.00 57.03 83 PRO A O 1
ATOM 644 N N . VAL A 1 84 ? 11.280 -0.050 -18.970 1.00 53.06 84 VAL A N 1
ATOM 645 C CA . VAL A 1 84 ? 11.839 1.242 -19.395 1.00 53.06 84 VAL A CA 1
ATOM 646 C C . VAL A 1 84 ? 12.411 2.076 -18.249 1.00 53.06 84 VAL A C 1
ATOM 648 O O . VAL A 1 84 ? 13.208 2.977 -18.507 1.00 53.06 84 VAL A O 1
ATOM 651 N N . MET A 1 85 ? 12.153 1.751 -16.975 1.00 54.69 85 MET A N 1
ATOM 652 C CA . MET A 1 85 ? 12.991 2.299 -15.900 1.00 54.69 85 MET A CA 1
ATOM 653 C C . MET A 1 85 ? 14.389 1.638 -15.910 1.00 54.69 85 MET A C 1
ATOM 655 O O . MET A 1 85 ? 14.852 1.068 -14.933 1.00 54.69 85 MET A O 1
ATOM 659 N N . HIS A 1 86 ? 15.115 1.708 -17.018 1.00 49.16 86 HIS A N 1
ATOM 660 C CA . HIS A 1 86 ? 16.478 1.197 -17.136 1.00 49.16 86 HIS A CA 1
ATOM 661 C C . HIS A 1 86 ? 17.532 2.108 -16.495 1.00 49.16 86 HIS A C 1
ATOM 663 O O . HIS A 1 86 ? 18.710 1.770 -16.466 1.00 49.16 86 HIS A O 1
ATOM 669 N N . ALA A 1 87 ? 17.149 3.256 -15.940 1.00 49.72 87 ALA A N 1
ATOM 670 C CA . ALA A 1 87 ? 18.123 4.167 -15.372 1.00 49.72 87 ALA A CA 1
ATOM 671 C C . ALA A 1 87 ? 18.426 3.805 -13.914 1.00 49.72 87 ALA A C 1
ATOM 673 O O . ALA A 1 87 ? 17.671 4.136 -13.000 1.00 49.72 87 ALA A O 1
ATOM 674 N N . ALA A 1 88 ? 19.603 3.228 -13.689 1.00 48.97 88 ALA A N 1
ATOM 675 C CA . ALA A 1 88 ? 20.331 3.251 -12.418 1.00 48.97 88 ALA A CA 1
ATOM 676 C C . ALA A 1 88 ? 20.694 4.687 -11.948 1.00 48.97 88 ALA A C 1
ATOM 678 O O . ALA A 1 88 ? 21.686 4.882 -11.256 1.00 48.97 88 ALA A O 1
ATOM 679 N N . GLY A 1 89 ? 19.929 5.708 -12.353 1.00 54.50 89 GLY A N 1
ATOM 680 C CA . GLY A 1 89 ? 20.373 7.099 -12.359 1.00 54.50 89 GLY A CA 1
ATOM 681 C C . GLY A 1 89 ? 19.481 8.093 -11.629 1.00 54.50 89 GLY A C 1
ATOM 682 O O . GLY A 1 89 ? 19.991 9.141 -11.253 1.00 54.50 89 GLY A O 1
ATOM 683 N N . ASP A 1 90 ? 18.200 7.802 -11.372 1.00 68.31 90 ASP A N 1
ATOM 684 C CA . ASP A 1 90 ? 17.330 8.798 -10.734 1.00 68.31 90 ASP A CA 1
ATOM 685 C C . ASP A 1 90 ? 16.638 8.285 -9.468 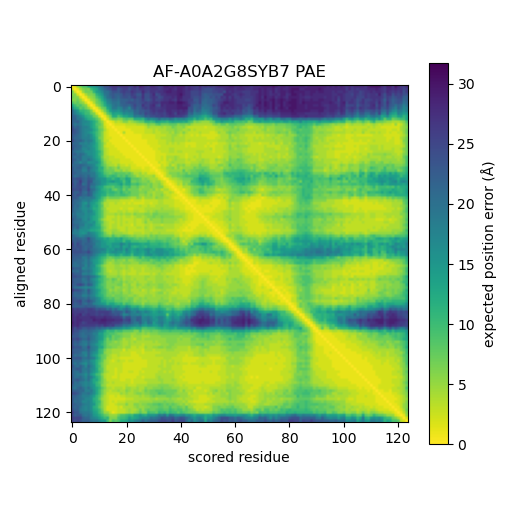1.00 68.31 90 ASP A C 1
ATOM 687 O O . ASP A 1 90 ? 15.435 8.015 -9.394 1.00 68.31 90 ASP A O 1
ATOM 691 N N . SER A 1 91 ? 17.442 8.185 -8.411 1.00 69.38 91 SER A N 1
ATOM 692 C CA . SER A 1 91 ? 16.974 7.954 -7.044 1.00 69.38 91 SER A CA 1
ATOM 693 C C . SER A 1 91 ? 15.971 9.015 -6.567 1.00 69.38 91 SER A C 1
ATOM 695 O O . SER A 1 91 ? 15.267 8.778 -5.585 1.00 69.38 91 SER A O 1
ATOM 697 N N . ALA A 1 92 ? 15.891 10.199 -7.190 1.00 74.56 92 ALA A N 1
ATOM 698 C CA . ALA A 1 92 ? 14.859 11.184 -6.869 1.00 74.56 92 ALA A CA 1
ATOM 699 C C . ALA A 1 92 ? 13.522 10.816 -7.530 1.00 74.56 92 ALA A C 1
ATOM 701 O O . ALA A 1 92 ? 12.501 10.803 -6.838 1.00 74.56 92 ALA A O 1
ATOM 702 N N . ALA A 1 93 ? 13.530 10.403 -8.799 1.00 74.94 93 ALA A N 1
ATOM 703 C CA . ALA A 1 93 ? 12.339 9.901 -9.487 1.00 74.94 93 ALA A CA 1
ATOM 704 C C . ALA A 1 93 ? 11.755 8.655 -8.796 1.00 74.94 93 ALA A C 1
ATOM 706 O O . ALA A 1 93 ? 10.553 8.598 -8.530 1.00 74.94 93 ALA A O 1
ATOM 707 N N . ILE A 1 94 ? 12.605 7.699 -8.395 1.00 74.31 94 ILE A N 1
ATOM 708 C CA . ILE A 1 94 ? 12.172 6.507 -7.642 1.00 74.31 94 ILE A CA 1
ATOM 709 C C . ILE A 1 94 ? 11.531 6.905 -6.307 1.00 74.31 94 ILE A C 1
ATOM 711 O O . ILE A 1 94 ? 10.488 6.360 -5.939 1.00 74.31 94 ILE A O 1
ATOM 715 N N . ARG A 1 95 ? 12.110 7.875 -5.587 1.00 77.75 95 ARG A N 1
ATOM 716 C CA . ARG A 1 95 ? 11.540 8.387 -4.330 1.00 77.75 95 ARG A CA 1
ATOM 717 C C . ARG A 1 95 ? 10.181 9.048 -4.542 1.00 77.75 95 ARG A C 1
ATOM 719 O O . ARG A 1 95 ? 9.252 8.766 -3.786 1.00 77.75 95 ARG A O 1
ATOM 726 N N . ALA A 1 96 ? 10.051 9.884 -5.570 1.00 80.06 96 ALA A N 1
ATOM 727 C CA . ALA A 1 96 ? 8.800 10.560 -5.900 1.00 80.06 96 ALA A CA 1
ATOM 728 C C . ALA A 1 96 ? 7.698 9.556 -6.274 1.00 80.06 96 ALA A C 1
ATOM 730 O O . ALA A 1 96 ? 6.591 9.614 -5.734 1.00 80.06 96 ALA A O 1
ATOM 731 N N . HIS A 1 97 ? 8.008 8.579 -7.128 1.00 81.12 97 HIS A N 1
ATOM 732 C CA . HIS A 1 97 ? 7.061 7.527 -7.498 1.00 81.12 97 HIS A CA 1
ATOM 733 C C . HIS A 1 97 ? 6.704 6.624 -6.320 1.00 81.12 97 HIS A C 1
ATOM 735 O O . HIS A 1 97 ? 5.549 6.244 -6.170 1.00 81.12 97 HIS A O 1
ATOM 741 N N . SER A 1 98 ? 7.655 6.330 -5.434 1.00 82.44 98 SER A N 1
ATOM 742 C CA . SER A 1 98 ? 7.384 5.536 -4.233 1.00 82.44 98 SER A CA 1
ATOM 743 C C . SER A 1 98 ? 6.459 6.257 -3.254 1.00 82.44 98 SER A C 1
ATOM 745 O O . SER A 1 98 ? 5.591 5.624 -2.656 1.00 82.44 98 SER A O 1
ATOM 747 N N . ALA A 1 99 ? 6.608 7.576 -3.099 1.00 83.94 99 ALA A N 1
ATOM 748 C CA . ALA A 1 99 ? 5.707 8.387 -2.282 1.00 83.94 99 ALA A CA 1
ATOM 749 C C . ALA A 1 99 ? 4.294 8.468 -2.893 1.00 83.94 99 ALA A C 1
ATOM 751 O O . ALA A 1 99 ? 3.296 8.332 -2.179 1.00 83.94 99 ALA A O 1
ATOM 752 N N . SER A 1 100 ? 4.206 8.625 -4.218 1.00 86.81 100 SER A N 1
ATOM 753 C CA . SER A 1 100 ? 2.936 8.584 -4.953 1.00 86.81 100 SER A CA 1
ATOM 754 C C . SER A 1 100 ? 2.244 7.224 -4.793 1.00 86.81 100 SER A C 1
ATOM 756 O O . SER A 1 100 ? 1.087 7.162 -4.372 1.00 86.81 100 SER A O 1
ATOM 758 N N . LEU A 1 101 ? 2.982 6.127 -4.986 1.00 87.06 101 LEU A N 1
ATOM 759 C CA . LEU A 1 101 ? 2.469 4.771 -4.820 1.00 87.06 101 LEU A CA 1
ATOM 760 C C . LEU A 1 101 ? 2.038 4.488 -3.375 1.00 87.06 101 LEU A C 1
ATOM 762 O O . LEU A 1 101 ? 0.987 3.892 -3.155 1.00 87.06 101 LEU A O 1
ATOM 766 N N . ALA A 1 102 ? 2.795 4.947 -2.376 1.00 87.31 102 ALA A N 1
ATOM 767 C CA . ALA A 1 102 ? 2.412 4.822 -0.970 1.00 87.31 102 ALA A CA 1
ATOM 768 C C . ALA A 1 102 ? 1.092 5.545 -0.665 1.00 87.31 102 ALA A C 1
ATOM 770 O O . ALA A 1 102 ? 0.238 5.010 0.044 1.00 87.31 102 ALA A O 1
ATOM 771 N N . THR A 1 103 ? 0.904 6.739 -1.232 1.00 88.94 103 THR A N 1
ATOM 772 C CA . THR A 1 103 ? -0.342 7.507 -1.101 1.00 88.94 103 THR A CA 1
ATOM 773 C C . THR A 1 103 ? -1.515 6.756 -1.729 1.00 88.94 103 THR A C 1
ATOM 775 O O . THR A 1 103 ? -2.574 6.639 -1.109 1.00 88.94 103 THR A O 1
ATOM 778 N N . ALA A 1 104 ? -1.315 6.178 -2.915 1.00 89.31 104 ALA A N 1
ATOM 779 C CA . ALA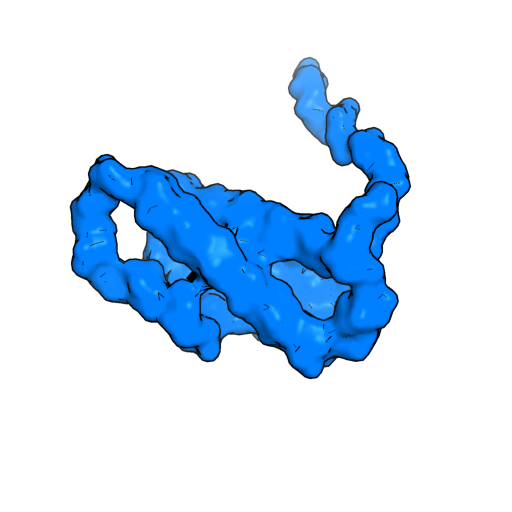 A 1 104 ? -2.318 5.361 -3.589 1.00 89.31 104 ALA A CA 1
ATOM 780 C C . ALA A 1 104 ? -2.678 4.106 -2.778 1.00 89.31 104 ALA A C 1
ATOM 782 O O . ALA A 1 104 ? -3.853 3.839 -2.549 1.00 89.31 104 ALA A O 1
ATOM 783 N N . VAL A 1 105 ? -1.687 3.390 -2.237 1.00 88.88 105 VAL A N 1
ATOM 784 C CA . VAL A 1 105 ? -1.916 2.234 -1.353 1.00 88.88 105 VAL A CA 1
ATOM 785 C C . VAL A 1 105 ? -2.780 2.626 -0.154 1.00 88.88 105 VAL A C 1
ATOM 787 O O . VAL A 1 105 ? -3.743 1.935 0.164 1.00 88.88 105 VAL A O 1
ATOM 790 N N . VAL A 1 106 ? -2.485 3.749 0.504 1.00 89.25 106 VAL A N 1
ATOM 791 C CA . VAL A 1 106 ? -3.278 4.228 1.648 1.00 89.25 106 VAL A CA 1
ATOM 792 C C . VAL A 1 106 ? -4.701 4.601 1.242 1.00 89.25 106 VAL A C 1
ATOM 794 O O . VAL A 1 106 ? -5.640 4.288 1.979 1.00 89.25 106 VAL A O 1
ATOM 797 N N . ARG A 1 107 ? -4.882 5.232 0.076 1.00 90.94 107 ARG A N 1
ATOM 798 C CA . ARG A 1 107 ? -6.205 5.528 -0.487 1.00 90.94 107 ARG A CA 1
ATOM 799 C C . ARG A 1 107 ? -7.016 4.244 -0.664 1.00 90.94 107 ARG A C 1
ATOM 801 O O . ARG A 1 107 ? -8.124 4.161 -0.140 1.00 90.94 107 ARG A O 1
ATOM 808 N N . GLU A 1 108 ? -6.447 3.230 -1.309 1.00 91.94 108 GLU A N 1
ATOM 809 C CA . GLU A 1 108 ? -7.123 1.948 -1.535 1.00 91.94 108 GLU A CA 1
ATOM 810 C C . GLU A 1 108 ? -7.428 1.213 -0.214 1.00 91.94 108 GLU A C 1
ATOM 812 O O . GLU A 1 108 ? -8.533 0.705 -0.011 1.00 91.94 108 GLU A O 1
ATOM 817 N N . LEU A 1 109 ? -6.509 1.240 0.759 1.00 89.00 109 LEU A N 1
ATOM 818 C CA . LEU A 1 109 ? -6.749 0.675 2.094 1.00 89.00 109 LEU A CA 1
ATOM 819 C C . LEU A 1 109 ? -7.902 1.385 2.831 1.00 89.00 109 LEU A C 1
ATOM 821 O O . LEU A 1 109 ? -8.687 0.731 3.522 1.00 89.00 109 LEU A O 1
ATOM 825 N N . ARG A 1 110 ? -8.045 2.712 2.683 1.00 90.12 110 ARG A N 1
ATOM 826 C CA . ARG A 1 110 ? -9.171 3.481 3.259 1.00 90.12 110 ARG A CA 1
ATOM 827 C C . ARG A 1 110 ? -10.510 3.148 2.621 1.00 90.12 110 ARG A C 1
ATOM 829 O O . ARG A 1 110 ? -11.538 3.242 3.301 1.00 90.12 110 ARG A O 1
ATOM 836 N N . LEU A 1 111 ? -10.520 2.825 1.329 1.00 89.81 111 LEU A N 1
ATOM 837 C CA . LEU A 1 111 ? -11.740 2.424 0.632 1.00 89.81 111 LEU A CA 1
ATOM 838 C C . LEU A 1 111 ? -12.249 1.087 1.175 1.00 89.81 111 LEU A C 1
ATOM 840 O O . LEU A 1 111 ? -13.446 0.950 1.409 1.00 89.81 111 LEU A O 1
ATOM 844 N N . GLN A 1 112 ? -11.337 0.163 1.480 1.00 88.69 112 GLN A N 1
ATOM 845 C CA . GLN A 1 112 ? -11.678 -1.182 1.942 1.00 88.69 112 GLN A CA 1
ATOM 846 C C . GLN A 1 112 ? -11.970 -1.300 3.447 1.00 88.69 112 GLN A C 1
ATOM 848 O O . GLN A 1 112 ? -12.681 -2.216 3.848 1.00 88.69 112 GLN A O 1
ATOM 853 N N . SER A 1 113 ? -11.440 -0.408 4.297 1.00 86.56 113 SER A N 1
ATOM 854 C CA . SER A 1 113 ? -11.577 -0.527 5.757 1.00 86.56 113 SER A CA 1
ATOM 855 C C . SER A 1 113 ? -12.129 0.732 6.422 1.00 86.56 113 SER A C 1
ATOM 857 O O . SER A 1 113 ? -11.457 1.762 6.529 1.00 86.56 113 SER A O 1
ATOM 859 N N . ALA A 1 114 ? -13.344 0.617 6.968 1.00 87.31 114 ALA A N 1
ATOM 860 C CA . ALA A 1 114 ? -13.952 1.654 7.803 1.00 87.31 114 ALA A CA 1
ATOM 861 C C . ALA A 1 114 ? -13.135 1.917 9.082 1.00 87.31 114 ALA A C 1
ATOM 863 O O . ALA A 1 114 ? -12.954 3.068 9.471 1.00 87.31 114 ALA A O 1
ATOM 864 N N . ALA A 1 115 ? -12.570 0.866 9.689 1.00 85.25 115 ALA A N 1
ATOM 865 C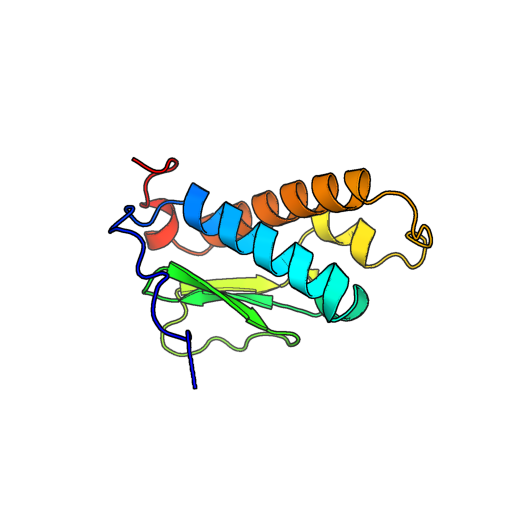 CA . ALA A 1 115 ? -11.722 0.987 10.874 1.00 85.25 115 ALA A CA 1
ATOM 866 C C . ALA A 1 115 ? -10.449 1.797 10.586 1.00 85.25 115 ALA A C 1
ATOM 868 O O . ALA A 1 115 ? -10.037 2.615 11.402 1.00 85.25 115 ALA A O 1
ATOM 869 N N . PHE A 1 116 ? -9.849 1.614 9.406 1.00 86.50 116 PHE A N 1
ATOM 870 C CA . PHE A 1 116 ? -8.685 2.401 8.995 1.00 86.50 116 PHE A CA 1
ATOM 871 C C . PHE A 1 116 ? -9.051 3.854 8.688 1.00 86.50 116 PHE A C 1
ATOM 873 O O . PHE A 1 116 ? -8.321 4.772 9.054 1.00 86.50 116 PHE A O 1
ATOM 880 N N . ARG A 1 117 ? -10.218 4.079 8.077 1.00 88.19 117 ARG A N 1
ATOM 881 C CA . ARG A 1 117 ? -10.745 5.422 7.802 1.00 88.19 117 ARG A CA 1
ATOM 882 C C . ARG A 1 117 ? -10.998 6.238 9.074 1.00 88.19 117 ARG A C 1
ATOM 884 O O . ARG A 1 117 ? -10.888 7.458 9.017 1.00 88.19 117 ARG A O 1
ATOM 891 N N . ALA A 1 118 ? -11.315 5.574 10.185 1.00 87.50 118 ALA A N 1
ATOM 892 C CA . ALA A 1 118 ? -11.543 6.204 11.484 1.00 87.50 118 ALA A CA 1
ATOM 893 C C . ALA A 1 118 ? -10.253 6.656 12.197 1.00 87.50 118 ALA A C 1
ATOM 895 O O . ALA A 1 118 ? -10.331 7.374 13.191 1.00 87.50 118 ALA A O 1
ATOM 896 N N . LEU A 1 119 ? -9.068 6.256 11.716 1.00 85.75 119 LEU A N 1
ATOM 897 C CA . LEU A 1 119 ? -7.803 6.711 12.293 1.00 85.75 119 LEU A CA 1
ATOM 898 C C . LEU A 1 119 ? -7.547 8.199 12.011 1.00 85.75 119 LEU A C 1
ATOM 900 O O . LEU A 1 119 ? -7.918 8.687 10.939 1.00 85.75 119 LEU A O 1
ATOM 904 N N . PRO A 1 120 ? -6.831 8.907 12.905 1.00 84.62 120 PRO A N 1
ATOM 905 C CA . PRO A 1 120 ? -6.415 10.282 12.662 1.00 84.62 120 PRO A CA 1
ATOM 906 C C . PRO A 1 120 ? -5.543 10.384 11.404 1.00 84.62 120 PRO A C 1
ATOM 908 O O . PRO A 1 120 ? -4.718 9.512 11.118 1.00 84.62 120 PRO A O 1
ATOM 911 N N . LEU A 1 121 ? -5.728 11.469 10.646 1.00 81.50 121 LEU A N 1
ATOM 912 C CA . LEU A 1 121 ? -4.986 11.718 9.406 1.00 81.50 121 LEU A CA 1
ATOM 913 C C . LEU A 1 121 ? -3.498 11.990 9.675 1.00 81.50 121 LEU A C 1
ATOM 915 O O . LEU A 1 121 ? -2.649 11.492 8.940 1.00 81.50 121 LEU A O 1
ATOM 919 N N . ASN A 1 122 ? -3.195 12.706 10.761 1.00 75.88 122 ASN A N 1
ATOM 920 C CA . ASN A 1 122 ? -1.847 13.118 11.152 1.00 75.88 122 ASN A CA 1
ATOM 921 C C . ASN A 1 122 ? -1.360 12.359 12.395 1.00 75.88 122 ASN A C 1
ATOM 923 O O . ASN A 1 122 ? -2.162 11.845 13.178 1.00 75.88 122 ASN A O 1
ATOM 927 N N . GLU A 1 123 ? -0.041 12.294 12.587 1.00 61.03 123 GLU A N 1
ATOM 928 C CA . GLU A 1 123 ? 0.523 11.921 13.887 1.00 61.03 123 GLU A CA 1
ATOM 929 C C . GLU A 1 123 ? 0.351 13.092 14.852 1.00 61.03 123 GLU A C 1
ATOM 931 O O . GLU A 1 123 ? 0.822 14.188 14.555 1.00 61.03 123 GLU A O 1
ATOM 936 N N . GLY A 1 124 ? -0.361 12.860 15.958 1.00 50.16 124 GLY A N 1
ATOM 937 C CA . GLY A 1 124 ? -0.351 13.762 17.112 1.00 50.16 124 GLY A CA 1
ATOM 938 C C . GLY A 1 124 ? 0.984 13.735 17.842 1.00 50.16 124 GLY A C 1
ATOM 939 O O . GLY A 1 124 ? 1.670 12.683 17.788 1.00 50.16 124 GLY A O 1
#

pLDDT: mean 75.37, std 14.94, range [34.56, 91.94]

Organism: NCBI:txid1603353

Sequence (124 aa):
MKLLQQLIGRKRGISQAGVARRAQAVIHHVIFDVGRSSLAGGTFVLDKAFRLRFLSVTARQRHGMIASVRLGDIAESAPFREPVMHAAGDSAAIRAHSASLATAVVRELRLQSAAFRALPLNEG

Nearest PDB structures (foldseek):
  3mb5-assembly1_A  TM=4.685E-01  e=1.402E+00  Pyrococcus abyssi
  6voq-assembly1_A  TM=4.986E-01  e=3.729E+00  Klebsiella pneumoniae
  7u5d-assembly1_B  TM=2.656E-01  e=2.747E+00  Aeromonas salmonicida
  5ltx-assembly2_B  TM=2.812E-01  e=5.720E+00  Pseudomonas aeruginosa

Mean predicted aligned error: 9.27 Å